Protein AF-A0A068SNZ2-F1 (afdb_monomer_lite)

pLDDT: mean 80.52, std 16.27, range [40.62, 96.81]

Secondary structure (DSSP, 8-state):
-EEEEEE-TTS-EEEEEE-TT--BTTB-HHHHHHHHHHHHS--SS-----HHHHHHHHHHHHHHHHHHHSPPBPHHHHHHHHHTTT--HHHHHHHHHTSPTTHHHHHHHHHHH-S-B-TT-HHHHHHHHHTT--HHHHHHHHHHHHT-

Structure (mmCIF, N/CA/C/O backbone):
data_AF-A0A068SNZ2-F1
#
_entry.id   AF-A0A068SNZ2-F1
#
loop_
_atom_site.group_PDB
_atom_site.id
_atom_site.type_symbol
_atom_site.label_atom_id
_atom_site.label_alt_id
_atom_site.label_comp_id
_atom_site.label_asym_id
_atom_site.label_entity_id
_atom_site.label_seq_id
_atom_site.pdbx_PDB_ins_code
_atom_site.Cartn_x
_atom_site.Cartn_y
_atom_site.Cartn_z
_atom_site.occupancy
_atom_site.B_iso_or_equiv
_atom_site.auth_seq_id
_atom_site.auth_comp_id
_atom_site.auth_asym_id
_atom_site.auth_atom_id
_atom_site.pdbx_PDB_model_num
ATOM 1 N N . MET A 1 1 ? 21.806 -24.378 -12.830 1.00 56.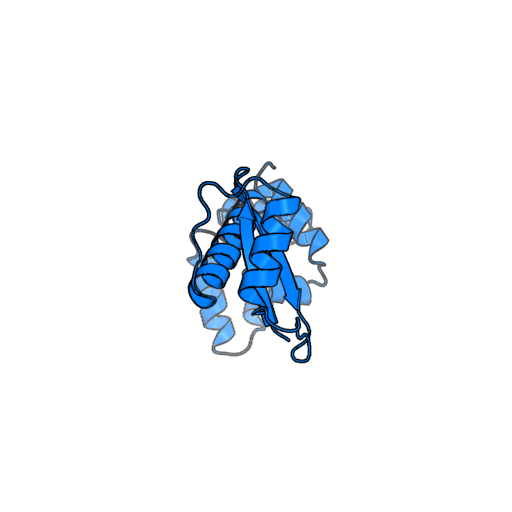59 1 MET A N 1
ATOM 2 C CA . MET A 1 1 ? 21.247 -23.976 -14.145 1.00 56.59 1 MET A CA 1
ATOM 3 C C . MET A 1 1 ? 21.806 -22.595 -14.471 1.00 56.59 1 MET A C 1
ATOM 5 O O . MET A 1 1 ? 21.969 -21.832 -13.529 1.00 56.59 1 MET A O 1
ATOM 9 N N . LYS A 1 2 ? 22.151 -22.265 -15.723 1.00 57.00 2 LYS A N 1
ATOM 10 C CA . LYS A 1 2 ? 22.702 -20.937 -16.065 1.00 57.00 2 LYS A CA 1
ATOM 11 C C . LYS A 1 2 ? 21.702 -20.136 -16.890 1.00 57.00 2 LYS A C 1
ATOM 13 O O . LYS A 1 2 ? 21.224 -20.629 -17.908 1.00 57.00 2 LYS A O 1
ATOM 18 N N . VAL A 1 3 ? 21.393 -18.925 -16.439 1.00 52.25 3 VAL A N 1
ATOM 19 C CA . VAL A 1 3 ? 20.501 -17.990 -17.132 1.00 52.25 3 VAL A CA 1
ATOM 20 C C . VAL A 1 3 ? 21.358 -16.929 -17.808 1.00 52.25 3 VAL A C 1
ATOM 22 O O . VAL A 1 3 ? 22.295 -16.411 -17.208 1.00 52.25 3 VAL A O 1
ATOM 25 N N . TYR A 1 4 ? 21.049 -16.646 -19.064 1.00 61.53 4 TYR A N 1
ATOM 26 C CA . TYR A 1 4 ? 21.693 -15.629 -19.881 1.00 61.53 4 TYR A CA 1
ATOM 27 C C . TYR A 1 4 ? 20.618 -14.656 -20.351 1.00 61.53 4 TYR A C 1
ATOM 29 O O . TYR A 1 4 ? 19.552 -15.099 -20.777 1.00 61.53 4 TYR A O 1
ATOM 37 N N . ALA A 1 5 ? 20.889 -13.358 -20.288 1.00 58.88 5 ALA A N 1
ATOM 38 C CA . ALA A 1 5 ? 19.975 -12.317 -20.744 1.00 58.88 5 ALA A CA 1
ATOM 39 C C . ALA A 1 5 ? 20.663 -11.431 -21.787 1.00 58.88 5 ALA A C 1
ATOM 41 O O . ALA A 1 5 ? 21.874 -11.221 -21.723 1.00 58.88 5 ALA A O 1
ATOM 42 N N . TRP A 1 6 ? 19.899 -10.942 -22.760 1.00 63.88 6 TRP A N 1
ATOM 43 C CA . TRP A 1 6 ? 20.350 -9.948 -23.736 1.00 63.88 6 TRP A CA 1
ATOM 44 C C . TRP A 1 6 ? 19.177 -9.061 -24.169 1.00 63.88 6 TRP A C 1
ATOM 46 O O . TRP A 1 6 ? 18.028 -9.503 -24.172 1.00 63.88 6 TRP A O 1
ATOM 56 N N . THR A 1 7 ? 19.457 -7.813 -24.548 1.00 53.00 7 THR A N 1
ATOM 57 C CA . THR A 1 7 ? 18.425 -6.811 -24.876 1.00 53.00 7 THR A CA 1
ATOM 58 C C . THR A 1 7 ? 18.362 -6.541 -26.367 1.00 53.00 7 THR A C 1
ATOM 60 O O . THR A 1 7 ? 19.322 -6.033 -26.933 1.00 53.00 7 THR A O 1
ATOM 63 N N . GLY A 1 8 ? 17.248 -6.898 -27.007 1.00 55.75 8 GLY A N 1
ATOM 64 C CA . GLY A 1 8 ? 17.030 -6.700 -28.436 1.00 55.75 8 GLY A CA 1
ATOM 65 C C . GLY A 1 8 ? 17.099 -5.236 -28.889 1.00 55.75 8 GLY A C 1
ATOM 66 O O . GLY A 1 8 ? 16.943 -4.327 -28.076 1.00 55.75 8 GLY A O 1
ATOM 67 N N . PRO A 1 9 ? 17.265 -4.984 -30.200 1.00 45.75 9 PRO A N 1
ATOM 68 C CA . PRO A 1 9 ? 17.255 -3.641 -30.781 1.00 45.75 9 PRO A CA 1
ATOM 69 C C . PRO A 1 9 ? 15.892 -2.933 -30.656 1.00 45.75 9 PRO A C 1
ATOM 71 O O . PRO A 1 9 ? 15.799 -1.732 -30.883 1.00 45.75 9 PRO A O 1
ATOM 74 N N . ASP A 1 10 ? 14.832 -3.652 -30.278 1.00 58.09 10 ASP A N 1
ATOM 75 C CA . ASP A 1 10 ? 13.526 -3.105 -29.893 1.00 58.09 10 ASP A CA 1
ATOM 76 C C . ASP A 1 10 ? 13.430 -2.757 -28.393 1.00 58.09 10 ASP A C 1
ATOM 78 O O . ASP A 1 10 ? 12.356 -2.407 -27.905 1.00 58.09 10 ASP A O 1
ATOM 82 N N . GLY A 1 11 ? 14.538 -2.868 -27.654 1.00 53.81 11 GLY A N 1
ATOM 83 C CA . GLY A 1 11 ? 14.618 -2.627 -26.215 1.00 53.81 11 GLY A CA 1
ATOM 84 C C . GLY A 1 11 ? 14.057 -3.761 -25.357 1.00 53.81 11 GLY A C 1
ATOM 85 O O . GLY A 1 11 ? 14.055 -3.641 -24.136 1.00 53.81 11 GLY A O 1
ATOM 86 N N . ARG A 1 12 ? 13.583 -4.867 -25.949 1.00 54.53 12 ARG A N 1
ATOM 87 C CA . ARG A 1 12 ? 13.015 -5.983 -25.184 1.00 54.53 12 ARG A CA 1
ATOM 88 C C . ARG A 1 12 ? 14.099 -6.919 -24.678 1.00 54.53 12 ARG A C 1
ATOM 90 O O . ARG A 1 12 ? 14.951 -7.379 -25.439 1.00 54.53 12 ARG A O 1
ATOM 97 N N . MET A 1 13 ? 14.027 -7.257 -23.398 1.00 57.34 13 MET A N 1
ATOM 98 C CA . MET A 1 13 ? 14.921 -8.232 -22.793 1.00 57.34 13 MET A CA 1
ATOM 99 C C . MET A 1 13 ? 14.481 -9.658 -23.133 1.00 57.34 13 MET A C 1
ATOM 101 O O . MET A 1 13 ? 13.313 -10.020 -22.989 1.00 57.34 13 MET A O 1
ATOM 105 N N . VAL A 1 14 ? 15.426 -10.477 -23.583 1.00 65.12 14 VAL A N 1
ATOM 106 C CA . VAL A 1 14 ? 15.230 -11.904 -23.840 1.00 65.12 14 VAL A CA 1
ATOM 107 C C . VAL A 1 14 ? 16.129 -12.683 -22.897 1.00 65.12 14 VAL A C 1
ATOM 109 O O . VAL A 1 14 ? 17.312 -12.374 -22.758 1.00 65.12 14 VAL A O 1
ATOM 112 N N . THR A 1 15 ? 15.574 -13.711 -22.262 1.00 58.88 15 THR A N 1
ATOM 113 C CA . THR A 1 15 ? 16.320 -14.612 -21.385 1.00 58.88 15 THR A CA 1
ATOM 114 C C . THR A 1 15 ? 16.369 -16.015 -21.984 1.00 58.88 15 THR A C 1
ATOM 116 O O . THR A 1 15 ? 15.391 -16.519 -22.539 1.00 58.88 15 THR A O 1
ATOM 119 N N . ALA A 1 16 ? 17.522 -16.672 -21.882 1.00 64.38 16 ALA A N 1
ATOM 120 C CA . ALA A 1 16 ? 17.670 -18.093 -22.160 1.00 64.38 16 ALA A CA 1
ATOM 121 C C . ALA A 1 16 ? 18.206 -18.808 -20.935 1.00 64.38 16 ALA A C 1
ATOM 123 O O . ALA A 1 16 ? 19.156 -18.370 -20.288 1.00 64.38 16 ALA A O 1
ATOM 124 N N . THR A 1 17 ? 17.617 -19.964 -20.664 1.00 65.31 17 THR A N 1
ATOM 125 C CA . THR A 1 17 ? 18.034 -20.816 -19.564 1.00 65.31 17 THR A CA 1
ATOM 126 C C . THR A 1 17 ? 18.665 -22.082 -20.113 1.00 65.31 17 THR A C 1
ATOM 128 O O . THR A 1 17 ? 18.037 -22.831 -20.859 1.00 65.31 17 THR A O 1
ATOM 131 N N . ILE A 1 18 ? 19.924 -22.310 -19.750 1.00 67.44 18 ILE A N 1
ATOM 132 C CA . ILE A 1 18 ? 20.718 -23.440 -20.211 1.00 67.44 18 ILE A CA 1
ATOM 133 C C . ILE A 1 18 ? 20.992 -24.403 -19.038 1.00 67.44 18 ILE A C 1
ATOM 135 O O . ILE A 1 18 ? 21.457 -23.976 -17.971 1.00 67.44 18 ILE A O 1
ATOM 139 N N . PRO A 1 19 ? 20.748 -25.717 -19.214 1.00 62.56 19 PRO A N 1
ATOM 140 C CA . PRO A 1 19 ? 21.175 -26.750 -18.271 1.00 62.56 19 PRO A CA 1
ATOM 141 C C . PRO A 1 19 ? 22.693 -26.726 -18.035 1.00 62.56 19 PRO A C 1
ATOM 143 O O . PRO A 1 19 ? 23.469 -26.542 -18.965 1.00 62.56 19 PRO A O 1
ATOM 146 N N . GLU A 1 20 ? 23.155 -26.971 -16.807 1.00 62.72 20 GLU A N 1
ATOM 147 C CA . GLU A 1 20 ? 24.598 -26.925 -16.479 1.00 62.72 20 GLU A CA 1
ATOM 148 C C . GLU A 1 20 ? 25.459 -27.930 -17.253 1.00 62.72 20 GLU A C 1
ATOM 150 O O . GLU A 1 20 ? 26.657 -27.720 -17.430 1.00 62.72 20 GLU A O 1
ATOM 155 N N . ASN A 1 21 ? 24.852 -29.012 -17.733 1.00 74.25 21 ASN A N 1
ATOM 156 C CA . ASN A 1 21 ? 25.500 -30.043 -18.534 1.00 74.25 21 ASN A CA 1
ATOM 157 C C . ASN A 1 21 ? 25.450 -29.768 -20.046 1.00 74.25 21 ASN A C 1
ATOM 159 O O . ASN A 1 21 ? 25.938 -30.590 -20.823 1.00 74.25 21 ASN A O 1
ATOM 163 N N . PHE A 1 22 ? 24.870 -28.648 -20.481 1.00 71.44 22 PHE A N 1
ATOM 164 C CA . PHE A 1 22 ? 24.827 -28.294 -21.892 1.00 71.44 22 PHE A CA 1
ATOM 165 C C . PHE A 1 22 ? 26.240 -28.024 -22.410 1.00 71.44 22 PHE A C 1
ATOM 167 O O . PHE A 1 22 ? 26.953 -27.145 -21.921 1.00 71.44 22 PHE A O 1
ATOM 174 N N . ARG A 1 23 ? 26.648 -28.788 -23.422 1.00 70.81 23 ARG A N 1
ATOM 175 C CA . ARG A 1 23 ? 27.910 -28.588 -24.127 1.00 70.81 23 ARG A CA 1
ATOM 176 C C . ARG A 1 23 ? 27.666 -28.550 -25.616 1.00 70.81 23 ARG A C 1
ATOM 178 O O . ARG A 1 23 ? 26.975 -29.409 -26.157 1.00 70.81 23 ARG A O 1
ATOM 185 N N . VAL A 1 24 ? 28.332 -27.608 -26.266 1.00 75.06 24 VAL A N 1
ATOM 186 C CA . VAL A 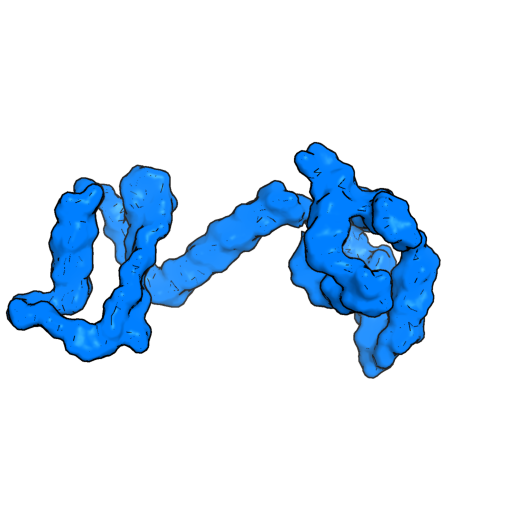1 24 ? 28.463 -27.594 -27.715 1.00 75.06 24 VAL A CA 1
ATOM 187 C C . VAL A 1 24 ? 29.891 -28.023 -28.041 1.00 75.06 24 VAL A C 1
ATOM 189 O O . VAL A 1 24 ? 30.842 -27.434 -27.525 1.00 75.06 24 VAL A O 1
ATOM 192 N N . PRO A 1 25 ? 30.089 -29.103 -28.811 1.00 72.88 25 PRO A N 1
ATOM 193 C CA . PRO A 1 25 ? 31.429 -29.548 -29.167 1.00 72.88 25 PRO A CA 1
ATOM 194 C C . PRO A 1 25 ? 32.196 -28.450 -29.913 1.00 72.88 25 PRO A C 1
ATOM 196 O O . PRO A 1 25 ? 31.750 -27.983 -30.956 1.00 72.88 25 PRO A O 1
ATOM 199 N N . GLY A 1 26 ? 33.352 -28.051 -29.377 1.00 77.12 26 GLY A N 1
ATOM 200 C CA . GLY A 1 26 ? 34.229 -27.056 -30.003 1.00 77.12 26 GLY A CA 1
ATOM 201 C C . GLY A 1 26 ? 33.745 -25.602 -29.930 1.00 77.12 26 GLY A C 1
ATOM 202 O O . GLY A 1 26 ? 34.359 -24.747 -30.556 1.00 77.12 26 GLY A O 1
ATOM 203 N N . GLU A 1 27 ? 32.684 -25.306 -29.176 1.00 77.06 27 GLU A N 1
ATOM 204 C CA . GLU A 1 27 ? 32.107 -23.962 -29.051 1.00 77.06 27 GLU A CA 1
ATOM 205 C C . GLU A 1 27 ? 31.740 -23.703 -27.580 1.00 77.06 27 GLU A C 1
ATOM 207 O O . GLU A 1 27 ? 31.243 -24.592 -26.881 1.00 77.06 27 GLU A O 1
ATOM 212 N N . SER A 1 28 ? 32.007 -22.498 -27.068 1.00 74.12 28 SER A N 1
ATOM 213 C CA . SER A 1 28 ? 31.563 -22.141 -25.718 1.00 74.12 28 SER A CA 1
ATOM 214 C C . SER A 1 28 ? 30.038 -21.964 -25.694 1.00 74.12 28 SER A C 1
ATOM 216 O O . SER A 1 28 ? 29.425 -21.612 -26.702 1.00 74.12 28 SER A O 1
ATOM 218 N N . ALA A 1 29 ? 29.394 -22.177 -24.541 1.00 66.12 29 ALA A N 1
ATOM 219 C CA . ALA A 1 29 ? 27.948 -21.950 -24.414 1.00 66.12 29 ALA A CA 1
ATOM 220 C C . ALA A 1 29 ? 27.559 -20.499 -24.766 1.00 66.12 29 ALA A C 1
ATOM 222 O O . ALA A 1 29 ? 26.506 -20.266 -25.358 1.00 66.12 29 ALA A O 1
ATOM 223 N N . THR A 1 30 ? 28.439 -19.542 -24.461 1.00 64.44 30 THR A N 1
ATOM 224 C CA . THR A 1 30 ? 28.281 -18.122 -24.794 1.00 64.44 30 THR A CA 1
ATOM 225 C C . THR A 1 30 ? 28.340 -17.878 -26.304 1.00 64.44 30 THR A C 1
ATOM 227 O O . THR A 1 30 ? 27.500 -17.154 -26.835 1.00 64.44 30 THR A O 1
ATOM 230 N N . ASP A 1 31 ? 29.277 -18.509 -27.018 1.00 72.12 31 ASP A N 1
ATOM 231 C CA . ASP A 1 31 ? 29.402 -18.361 -28.476 1.00 72.12 31 ASP A CA 1
ATOM 232 C C . ASP A 1 31 ? 28.229 -19.010 -29.216 1.00 72.12 31 ASP A C 1
ATOM 234 O O . ASP A 1 31 ? 27.666 -18.413 -30.138 1.00 72.12 31 ASP A O 1
ATOM 238 N N . TYR A 1 32 ? 27.779 -20.174 -28.737 1.00 74.88 32 TYR A N 1
ATOM 239 C CA . TYR A 1 32 ? 26.579 -20.832 -29.245 1.00 74.88 32 TYR A CA 1
ATOM 240 C C . TYR A 1 32 ? 25.340 -19.944 -29.097 1.00 74.88 32 TYR A C 1
ATOM 242 O O . TYR A 1 32 ? 24.585 -19.763 -30.055 1.00 74.88 32 TYR A O 1
ATOM 250 N N . LEU A 1 33 ? 25.140 -19.357 -27.912 1.00 69.00 33 LEU A N 1
ATOM 251 C CA . LEU A 1 33 ? 24.036 -18.432 -27.665 1.00 69.00 33 LEU A CA 1
ATOM 252 C C . LEU A 1 33 ? 24.123 -17.191 -28.550 1.00 69.00 33 LEU A C 1
ATOM 254 O O . LEU A 1 33 ? 23.114 -16.794 -29.125 1.00 69.00 33 LEU A O 1
ATOM 258 N N . ARG A 1 34 ? 25.320 -16.623 -28.728 1.00 66.31 34 ARG A N 1
ATOM 259 C CA . ARG A 1 34 ? 25.541 -15.471 -29.609 1.00 66.31 34 ARG A CA 1
ATOM 260 C C . ARG A 1 34 ? 25.174 -15.796 -31.059 1.00 66.31 34 ARG A C 1
ATOM 262 O O . ARG A 1 34 ? 24.482 -15.013 -31.703 1.00 66.31 34 ARG A O 1
ATOM 269 N N . ARG A 1 35 ? 25.573 -16.966 -31.565 1.00 73.88 35 ARG A N 1
ATOM 270 C CA . ARG A 1 35 ? 25.222 -17.439 -32.914 1.00 73.88 35 ARG A CA 1
ATOM 271 C C . ARG A 1 35 ? 23.723 -17.696 -33.072 1.00 73.88 35 ARG A C 1
ATOM 273 O O . ARG A 1 35 ? 23.158 -17.395 -34.122 1.00 73.88 35 ARG A O 1
ATOM 280 N N . MET A 1 36 ? 23.080 -18.254 -32.050 1.00 66.38 36 MET A N 1
ATOM 281 C CA . MET A 1 36 ? 21.635 -18.492 -32.040 1.00 66.38 36 MET A CA 1
ATOM 282 C C . MET A 1 36 ? 20.848 -17.178 -31.998 1.00 66.38 36 MET A C 1
ATOM 284 O O . MET A 1 36 ? 19.932 -17.003 -32.797 1.00 66.38 36 MET A O 1
ATOM 288 N N . ALA A 1 37 ? 21.247 -16.232 -31.145 1.00 60.38 37 ALA A N 1
ATOM 289 C CA . ALA A 1 37 ? 20.660 -14.898 -31.071 1.00 60.38 37 ALA A CA 1
ATOM 290 C C . ALA A 1 37 ? 20.817 -14.141 -32.400 1.00 60.38 37 ALA A C 1
ATOM 292 O O . ALA A 1 37 ? 19.839 -13.600 -32.909 1.00 60.38 37 ALA A O 1
ATOM 293 N N . ALA A 1 38 ? 21.994 -14.223 -33.035 1.00 58.81 38 ALA A N 1
ATOM 294 C CA . ALA A 1 38 ? 22.264 -13.620 -34.344 1.00 58.81 38 ALA A CA 1
ATOM 295 C C . ALA A 1 38 ? 21.397 -14.161 -35.489 1.00 58.81 38 ALA A C 1
ATOM 297 O O . ALA A 1 38 ? 21.250 -13.515 -36.525 1.00 58.81 38 ALA A O 1
ATOM 298 N N . ARG A 1 39 ? 20.834 -15.361 -35.324 1.00 61.97 39 ARG A N 1
ATOM 299 C CA . ARG A 1 39 ? 19.952 -15.993 -36.310 1.00 61.97 39 ARG A CA 1
ATOM 300 C C . ARG A 1 39 ? 18.493 -15.560 -36.160 1.00 61.97 39 ARG A C 1
ATOM 302 O O . ARG A 1 39 ? 17.712 -15.768 -37.083 1.00 61.97 39 ARG A O 1
ATOM 309 N N . VAL A 1 40 ? 18.142 -14.990 -35.008 1.00 52.62 40 VAL A N 1
ATOM 310 C CA . VAL A 1 40 ? 16.786 -14.555 -34.653 1.00 52.62 40 VAL A CA 1
ATOM 311 C C . VAL A 1 40 ? 16.669 -13.024 -34.697 1.00 52.62 40 VAL A C 1
ATOM 313 O O . VAL A 1 40 ? 15.591 -12.519 -34.992 1.00 52.62 40 VAL A O 1
ATOM 316 N N . VAL A 1 41 ? 17.764 -12.282 -34.470 1.00 47.91 41 VAL A N 1
ATOM 317 C CA . VAL A 1 41 ? 17.789 -10.809 -34.404 1.00 47.91 41 VAL A CA 1
ATOM 318 C C . VAL A 1 41 ? 19.142 -10.260 -34.921 1.00 47.91 41 VAL A C 1
ATOM 320 O O . VAL A 1 41 ? 20.178 -10.841 -34.591 1.00 47.91 41 VAL A O 1
ATOM 323 N N . PRO A 1 42 ? 19.196 -9.170 -35.721 1.00 43.41 42 PRO A N 1
ATOM 324 C CA . PRO A 1 42 ? 20.460 -8.582 -36.179 1.00 43.41 42 PRO A CA 1
ATOM 325 C C . PRO A 1 42 ? 21.257 -8.005 -34.999 1.00 43.41 42 PRO A C 1
ATOM 327 O O . PRO A 1 42 ? 20.758 -7.165 -34.257 1.00 43.41 42 PRO A O 1
ATOM 330 N N . VAL A 1 43 ? 22.501 -8.459 -34.830 1.00 46.41 43 VAL A N 1
ATOM 331 C CA . VAL A 1 43 ? 23.378 -8.147 -33.684 1.00 46.41 43 VAL A CA 1
ATOM 332 C C . VAL A 1 43 ? 24.208 -6.893 -33.947 1.00 46.41 43 VAL A C 1
ATOM 334 O O . VAL A 1 43 ? 25.426 -6.963 -34.088 1.00 46.41 43 VAL A O 1
ATOM 337 N N . ALA A 1 44 ? 23.550 -5.746 -34.048 1.00 40.62 44 ALA A N 1
ATOM 338 C CA . ALA A 1 44 ? 24.212 -4.463 -33.855 1.00 40.62 44 ALA A CA 1
ATOM 339 C C . ALA A 1 44 ? 23.694 -3.895 -32.529 1.00 40.62 44 ALA A C 1
ATOM 341 O O . ALA A 1 44 ? 22.488 -3.877 -32.316 1.00 40.62 44 ALA A O 1
ATOM 342 N N . ASP A 1 45 ? 24.610 -3.499 -31.645 1.00 45.28 45 ASP A N 1
ATOM 343 C CA . ASP A 1 45 ? 24.335 -2.765 -30.398 1.00 45.28 45 ASP A CA 1
ATOM 344 C C . ASP A 1 45 ? 23.821 -3.576 -29.192 1.00 45.28 45 ASP A C 1
ATOM 346 O O . ASP A 1 45 ? 22.956 -3.130 -28.444 1.00 45.28 45 ASP A O 1
ATOM 350 N N . TYR A 1 46 ? 24.399 -4.755 -28.941 1.00 51.38 46 TYR A N 1
ATOM 351 C CA . TYR A 1 46 ? 24.196 -5.466 -27.671 1.00 51.38 46 TYR A CA 1
ATOM 352 C C . TYR A 1 46 ? 25.278 -5.111 -26.646 1.00 51.38 46 TYR A C 1
ATOM 354 O O . TYR A 1 46 ? 26.453 -5.426 -26.843 1.00 51.38 46 TYR A O 1
ATOM 362 N N . GLU A 1 47 ? 24.866 -4.529 -25.522 1.00 56.28 47 GLU A N 1
ATOM 363 C CA . GLU A 1 47 ? 25.679 -4.411 -24.311 1.00 56.28 47 GLU A CA 1
ATOM 364 C C . GLU A 1 47 ? 25.550 -5.708 -23.497 1.00 56.28 47 GLU A C 1
ATOM 366 O O . GLU A 1 47 ? 24.446 -6.147 -23.168 1.00 56.28 47 GLU A O 1
ATOM 371 N N . ILE A 1 48 ? 26.675 -6.374 -23.227 1.00 54.03 48 ILE A N 1
ATOM 372 C CA . ILE A 1 48 ? 26.709 -7.546 -22.345 1.00 54.03 48 ILE A CA 1
ATOM 373 C C . ILE A 1 48 ? 26.877 -7.016 -20.929 1.00 54.03 48 ILE A C 1
ATOM 375 O O . ILE A 1 48 ? 27.938 -6.493 -20.599 1.00 54.03 48 ILE A O 1
ATOM 379 N N . LEU A 1 49 ? 25.838 -7.165 -20.116 1.00 57.56 49 LEU A N 1
ATOM 380 C CA . LEU A 1 49 ? 25.875 -6.808 -18.705 1.00 57.56 49 LEU A CA 1
ATOM 381 C C . LEU A 1 49 ? 26.333 -8.009 -17.881 1.00 57.56 49 LEU A C 1
ATOM 383 O O . LEU A 1 49 ? 26.011 -9.160 -18.200 1.00 57.56 49 LEU A O 1
ATOM 387 N N . GLU A 1 50 ? 27.056 -7.739 -16.800 1.00 73.25 50 GLU A N 1
ATOM 388 C CA . GLU A 1 50 ? 27.277 -8.733 -15.752 1.00 73.25 50 GLU A CA 1
ATOM 389 C C . GLU A 1 5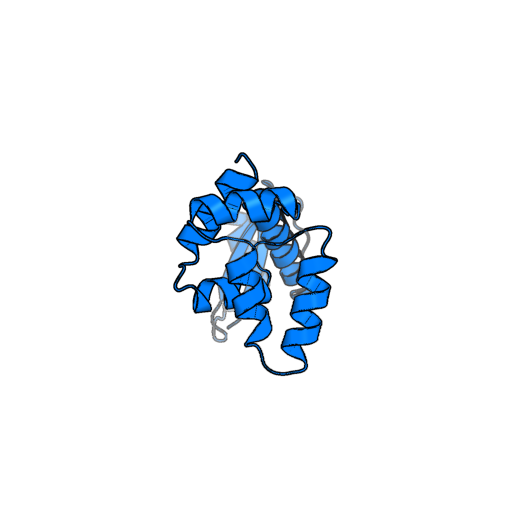0 ? 25.927 -9.157 -15.147 1.00 73.25 50 GLU A C 1
ATOM 391 O O . GLU A 1 50 ? 24.962 -8.388 -15.135 1.00 73.25 50 GLU A O 1
ATOM 396 N N . LEU A 1 51 ? 25.836 -10.396 -14.652 1.00 68.06 51 LEU A N 1
ATOM 397 C CA . LEU A 1 51 ? 24.565 -10.973 -14.186 1.00 68.06 51 LEU A CA 1
ATOM 398 C C . LEU A 1 51 ? 23.898 -10.118 -13.094 1.00 68.06 51 LEU A C 1
ATOM 400 O O . LEU A 1 51 ? 22.675 -9.995 -13.076 1.00 68.06 51 LEU A O 1
ATOM 404 N N . ASP A 1 52 ? 24.694 -9.517 -12.212 1.00 69.50 52 ASP A N 1
ATOM 405 C CA . ASP A 1 52 ? 24.198 -8.665 -11.132 1.00 69.50 52 ASP A CA 1
ATOM 406 C C . ASP A 1 52 ? 23.582 -7.367 -11.672 1.00 69.50 52 ASP A C 1
ATOM 408 O O . ASP A 1 52 ? 22.477 -7.003 -11.276 1.00 69.50 52 ASP A O 1
ATOM 412 N N . GLU A 1 53 ? 24.216 -6.736 -12.660 1.00 73.44 53 GLU A N 1
ATOM 413 C CA . GLU A 1 53 ? 23.708 -5.526 -13.315 1.00 73.44 53 GLU A CA 1
ATOM 414 C C . GLU A 1 53 ? 22.454 -5.816 -14.158 1.00 73.44 53 GLU A C 1
ATOM 416 O O . GLU A 1 53 ? 21.487 -5.051 -14.146 1.00 73.44 53 GLU A O 1
ATOM 421 N N . ALA A 1 54 ? 22.418 -6.964 -14.842 1.00 71.44 54 ALA A N 1
ATOM 422 C CA . ALA A 1 54 ? 21.222 -7.422 -15.543 1.00 71.44 54 ALA A CA 1
ATOM 423 C C . ALA A 1 54 ? 20.049 -7.641 -14.570 1.00 71.44 54 ALA A C 1
ATOM 425 O O . ALA A 1 54 ? 18.931 -7.204 -14.842 1.00 71.44 54 ALA A O 1
ATOM 426 N N . ASN A 1 55 ? 20.302 -8.262 -13.414 1.00 72.19 55 ASN A N 1
ATOM 427 C CA . ASN A 1 55 ? 19.286 -8.473 -12.383 1.00 72.19 55 ASN A CA 1
ATOM 428 C C . ASN A 1 55 ? 18.796 -7.154 -11.772 1.00 72.19 55 ASN A C 1
ATOM 430 O O . ASN A 1 55 ? 17.603 -7.007 -11.508 1.00 72.19 55 ASN A O 1
ATOM 434 N N . GLU A 1 56 ? 19.690 -6.191 -11.547 1.00 77.00 56 GLU A N 1
ATOM 435 C CA . GLU A 1 56 ? 19.322 -4.860 -11.059 1.00 77.00 56 GLU A CA 1
ATOM 436 C C . GLU A 1 56 ? 18.439 -4.110 -12.057 1.00 77.00 56 GLU A C 1
ATOM 438 O O . GLU A 1 56 ? 17.432 -3.523 -11.662 1.00 77.00 56 GLU A O 1
ATOM 443 N N . ARG A 1 57 ? 18.753 -4.183 -13.355 1.00 77.88 57 ARG A N 1
ATOM 444 C CA . ARG A 1 57 ? 17.924 -3.571 -14.400 1.00 77.88 57 ARG A CA 1
ATOM 445 C C . ARG A 1 57 ? 16.551 -4.215 -14.519 1.00 77.88 57 ARG A C 1
ATOM 447 O O . ARG A 1 57 ? 15.571 -3.483 -14.588 1.00 77.88 57 ARG A O 1
ATOM 454 N N . VAL A 1 58 ? 16.468 -5.548 -14.488 1.00 76.94 58 VAL A N 1
ATOM 455 C CA . VAL A 1 58 ? 15.176 -6.257 -14.472 1.00 76.94 58 VAL A CA 1
ATOM 456 C C . VAL A 1 58 ? 14.336 -5.790 -13.288 1.00 76.94 58 VAL A C 1
ATOM 458 O O . VAL A 1 58 ? 13.195 -5.387 -13.479 1.00 76.94 58 VAL A O 1
ATOM 461 N N . ARG A 1 59 ? 14.917 -5.747 -12.082 1.00 76.44 59 ARG A N 1
ATOM 462 C CA . ARG A 1 59 ? 14.217 -5.248 -10.888 1.00 76.44 59 ARG A CA 1
ATOM 463 C C . ARG A 1 59 ? 13.755 -3.804 -11.053 1.00 76.44 59 ARG A C 1
ATOM 465 O O . ARG A 1 59 ? 12.638 -3.484 -10.666 1.00 76.44 59 ARG A O 1
ATOM 472 N N . ALA A 1 60 ? 14.589 -2.934 -11.620 1.00 76.25 60 ALA A N 1
ATOM 473 C CA . ALA A 1 60 ? 14.233 -1.538 -11.850 1.00 76.25 60 ALA A CA 1
ATOM 474 C C . ALA A 1 60 ? 13.086 -1.390 -12.865 1.00 76.25 60 ALA A C 1
ATOM 476 O O . ALA A 1 60 ? 12.188 -0.576 -12.657 1.00 76.25 60 ALA A O 1
ATOM 477 N N . GLU A 1 61 ? 13.086 -2.184 -13.937 1.00 75.25 61 GLU A N 1
ATOM 478 C CA . GLU A 1 61 ? 12.015 -2.214 -14.939 1.00 75.25 61 GLU A CA 1
ATOM 479 C C . GLU A 1 61 ? 10.710 -2.771 -14.360 1.00 75.25 61 GLU A C 1
ATOM 481 O O . GLU A 1 61 ? 9.654 -2.163 -14.541 1.00 75.25 61 GLU A O 1
ATOM 486 N N . GLU A 1 62 ? 10.776 -3.876 -13.614 1.00 75.56 62 GLU A N 1
ATOM 487 C CA . GLU A 1 62 ? 9.632 -4.460 -12.905 1.00 75.56 62 GLU A CA 1
ATOM 488 C C . GLU A 1 62 ? 9.036 -3.465 -11.906 1.00 75.56 62 GLU A C 1
ATOM 490 O O . GLU A 1 62 ? 7.825 -3.243 -11.891 1.00 75.56 62 GLU A O 1
ATOM 495 N N . GLN A 1 63 ? 9.885 -2.799 -11.124 1.00 75.19 63 GLN A N 1
ATOM 496 C CA . GLN A 1 63 ? 9.458 -1.789 -10.165 1.00 75.19 63 GLN A CA 1
ATOM 497 C C . GLN A 1 63 ? 8.854 -0.564 -10.866 1.00 75.19 63 GLN A C 1
ATOM 499 O O . GLN A 1 63 ? 7.829 -0.045 -10.427 1.00 75.19 63 GLN A O 1
ATOM 504 N N . ALA A 1 64 ? 9.425 -0.120 -11.990 1.00 73.19 64 ALA A N 1
ATOM 505 C CA . ALA A 1 64 ? 8.847 0.954 -12.794 1.00 73.19 64 ALA A CA 1
ATOM 506 C C . ALA A 1 64 ? 7.472 0.563 -13.361 1.00 73.19 64 ALA A C 1
ATOM 508 O O . ALA A 1 64 ? 6.537 1.362 -13.306 1.00 73.19 64 ALA A O 1
ATOM 509 N N . HIS A 1 65 ? 7.319 -0.669 -13.852 1.00 67.75 65 HIS A N 1
ATOM 510 C CA . HIS A 1 65 ? 6.036 -1.202 -14.310 1.00 67.75 65 HIS A CA 1
ATOM 511 C C . HIS A 1 65 ? 4.999 -1.273 -13.180 1.00 67.75 65 HIS A C 1
ATOM 513 O O . HIS A 1 65 ? 3.851 -0.870 -13.385 1.00 67.75 65 HIS A O 1
ATOM 519 N N . ALA A 1 66 ? 5.394 -1.715 -11.984 1.00 73.31 66 ALA A N 1
ATOM 520 C CA . ALA A 1 66 ? 4.518 -1.755 -10.815 1.00 73.31 66 ALA A CA 1
ATOM 521 C C . ALA A 1 66 ? 4.024 -0.352 -10.429 1.00 73.31 66 ALA A C 1
ATOM 523 O O . ALA A 1 66 ? 2.831 -0.161 -10.213 1.00 73.31 66 ALA A O 1
ATOM 524 N N . LEU A 1 67 ? 4.900 0.659 -10.446 1.00 77.25 67 LEU A N 1
ATOM 525 C CA . LEU A 1 67 ? 4.531 2.052 -10.156 1.00 77.25 67 LEU A CA 1
ATOM 526 C C . LEU A 1 67 ? 3.599 2.671 -11.207 1.00 77.25 67 LEU A C 1
ATOM 528 O O . LEU A 1 67 ? 2.844 3.589 -10.887 1.00 77.25 67 LEU A O 1
ATOM 532 N N . VAL A 1 68 ? 3.643 2.191 -12.453 1.00 79.88 68 VAL A N 1
ATOM 533 C CA . VAL A 1 68 ? 2.688 2.591 -13.498 1.00 79.88 68 VAL A CA 1
ATOM 534 C C . VAL A 1 68 ? 1.323 1.950 -13.257 1.00 79.88 68 VAL A C 1
ATOM 536 O O . VAL A 1 68 ? 0.303 2.618 -13.413 1.00 79.88 68 VAL A O 1
ATOM 539 N N . GLN A 1 69 ? 1.289 0.670 -12.879 1.00 84.06 69 GLN A N 1
ATOM 540 C CA . GLN A 1 69 ? 0.038 -0.056 -12.653 1.00 84.06 69 GLN A CA 1
ATOM 541 C C . GLN A 1 69 ? -0.645 0.333 -11.334 1.00 84.06 69 GLN A C 1
ATOM 543 O O . GLN A 1 69 ? -1.872 0.395 -11.270 1.00 84.06 69 GLN A O 1
ATOM 548 N N . PHE A 1 70 ? 0.149 0.602 -10.301 1.00 93.38 70 PHE A N 1
ATOM 549 C CA . PHE A 1 70 ? -0.292 0.956 -8.958 1.00 93.38 70 PHE A CA 1
ATOM 550 C C . PHE A 1 70 ? 0.469 2.191 -8.473 1.00 93.38 70 PHE A C 1
ATOM 552 O O . PHE A 1 70 ? 1.416 2.092 -7.684 1.00 93.38 70 PHE A O 1
ATOM 559 N N . PRO A 1 71 ? 0.078 3.386 -8.942 1.00 93.81 71 PRO A N 1
ATOM 560 C CA . PRO A 1 71 ? 0.756 4.606 -8.547 1.00 93.81 71 PRO A CA 1
ATOM 561 C C . PRO A 1 71 ? 0.626 4.846 -7.030 1.00 93.81 71 PRO A C 1
ATOM 563 O O . PRO A 1 71 ? -0.399 4.503 -6.426 1.00 93.81 71 PRO A O 1
ATOM 566 N N . PRO A 1 72 ? 1.635 5.469 -6.388 1.00 95.75 72 PRO A N 1
ATOM 567 C CA . PRO A 1 72 ? 1.591 5.766 -4.960 1.00 95.75 72 PRO A CA 1
ATOM 568 C C . PRO A 1 72 ? 0.432 6.701 -4.590 1.00 95.75 72 PRO A C 1
ATOM 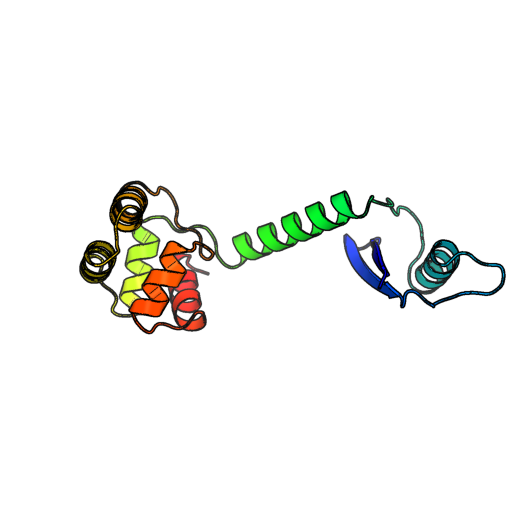570 O O . PRO A 1 72 ? 0.377 7.864 -5.023 1.00 95.75 72 PRO A O 1
ATOM 573 N N . LEU A 1 73 ? -0.454 6.232 -3.714 1.00 96.38 73 LEU A N 1
ATOM 574 C CA . LEU A 1 73 ? -1.623 6.989 -3.269 1.00 96.38 73 LEU A CA 1
ATOM 575 C C . LEU A 1 73 ? -1.257 7.968 -2.161 1.00 96.38 73 LEU A C 1
ATOM 577 O O . LEU A 1 73 ? -0.392 7.693 -1.329 1.00 96.38 73 LEU A O 1
ATOM 581 N N . THR A 1 74 ? -1.911 9.131 -2.131 1.00 96.56 74 THR A N 1
ATOM 582 C CA . THR A 1 74 ? -1.872 9.968 -0.924 1.00 96.56 74 THR A CA 1
ATOM 583 C C . THR A 1 74 ? -2.695 9.310 0.192 1.00 96.56 74 THR A C 1
ATOM 585 O O . THR A 1 74 ? -3.544 8.465 -0.095 1.00 96.56 74 THR A O 1
ATOM 588 N N . PRO A 1 75 ? -2.518 9.706 1.465 1.00 95.56 75 PRO A N 1
ATOM 589 C CA . PRO A 1 75 ? -3.360 9.197 2.545 1.00 95.56 75 PRO A CA 1
ATOM 590 C C . PRO A 1 75 ? -4.857 9.433 2.335 1.00 95.56 75 PRO A C 1
ATOM 592 O O . PRO A 1 75 ? -5.670 8.641 2.802 1.00 95.56 75 PRO A O 1
ATOM 595 N N . ILE A 1 76 ? -5.227 10.514 1.642 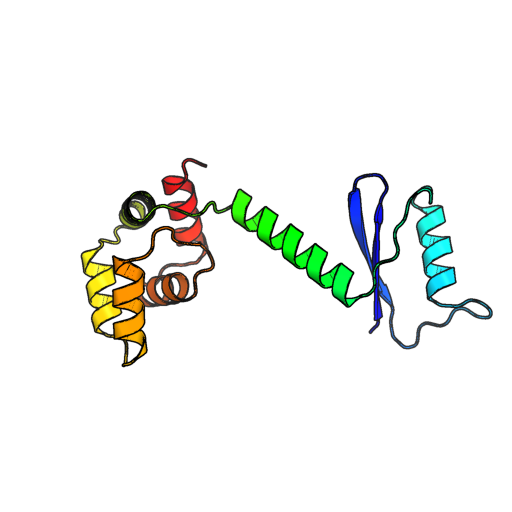1.00 95.69 76 ILE A N 1
ATOM 596 C CA . ILE A 1 76 ? -6.625 10.818 1.330 1.00 95.69 76 ILE A CA 1
ATOM 597 C C . ILE A 1 76 ? -7.146 9.821 0.295 1.00 95.69 76 ILE A C 1
ATOM 599 O O . ILE A 1 76 ? -8.154 9.167 0.549 1.00 95.69 76 ILE A O 1
ATOM 603 N N . ASP A 1 77 ? -6.433 9.656 -0.821 1.00 96.81 77 ASP A N 1
ATOM 604 C CA . ASP A 1 77 ? -6.847 8.748 -1.898 1.00 96.81 77 ASP A CA 1
ATOM 605 C C . ASP A 1 77 ? -6.909 7.303 -1.402 1.00 96.81 77 ASP A C 1
ATOM 607 O O . ASP A 1 77 ? -7.885 6.606 -1.659 1.00 96.81 77 ASP A O 1
ATOM 611 N N . PHE A 1 78 ? -5.921 6.873 -0.609 1.00 96.12 78 PHE A N 1
ATOM 612 C CA . PHE A 1 78 ? -5.917 5.546 0.000 1.00 96.12 78 PHE A CA 1
ATOM 613 C C . PHE A 1 78 ? -7.172 5.313 0.850 1.00 96.12 78 PHE A C 1
ATOM 615 O O . PHE A 1 78 ? -7.887 4.333 0.646 1.00 96.12 78 PHE A O 1
ATOM 622 N N . LYS A 1 79 ? -7.491 6.237 1.767 1.00 94.94 79 LYS A N 1
ATOM 623 C CA . LYS A 1 79 ? -8.682 6.130 2.624 1.00 94.94 79 LYS A CA 1
ATOM 624 C C . LYS A 1 79 ? -9.974 6.124 1.804 1.00 94.94 79 LYS A C 1
ATOM 626 O O . LYS A 1 79 ? -10.868 5.339 2.101 1.00 94.94 79 LYS A O 1
ATOM 631 N N . LEU A 1 80 ? -10.069 6.950 0.760 1.00 95.44 80 LEU A N 1
ATOM 632 C CA . LEU A 1 80 ? -11.218 6.953 -0.152 1.00 95.44 80 LEU A CA 1
ATOM 633 C C . LEU A 1 80 ? -11.342 5.638 -0.935 1.00 95.44 80 LEU A C 1
ATOM 635 O O . LEU A 1 80 ? -12.451 5.131 -1.091 1.00 95.44 80 LEU A O 1
ATOM 639 N N . GLY A 1 81 ? -10.224 5.061 -1.375 1.00 95.62 81 GLY A N 1
ATOM 640 C CA . GLY A 1 81 ? -10.181 3.743 -2.005 1.00 95.62 81 GLY A CA 1
ATOM 641 C C . GLY A 1 81 ? -10.682 2.652 -1.070 1.00 95.62 81 GLY A C 1
ATOM 642 O O . GLY A 1 81 ? -11.571 1.888 -1.434 1.00 95.62 81 GLY A O 1
ATOM 643 N N . MET A 1 82 ? -10.190 2.616 0.168 1.00 95.38 82 MET A N 1
ATOM 644 C CA . MET A 1 82 ? -10.602 1.617 1.161 1.00 95.38 82 MET A CA 1
ATOM 645 C C . MET A 1 82 ? -12.100 1.684 1.495 1.00 95.38 82 MET A C 1
ATOM 647 O O . MET A 1 82 ? -12.732 0.643 1.694 1.00 95.38 82 MET A O 1
ATOM 651 N N . LEU A 1 83 ? -12.714 2.871 1.453 1.00 95.94 83 LEU A N 1
ATOM 652 C CA . LEU A 1 83 ? -14.163 3.006 1.635 1.00 95.94 83 LEU A CA 1
ATOM 653 C C . LEU A 1 83 ? -14.977 2.254 0.570 1.00 95.94 83 LEU A C 1
ATOM 655 O O . LEU A 1 83 ? -16.080 1.806 0.874 1.00 95.94 83 LEU A O 1
ATOM 659 N N . THR A 1 84 ? -14.443 2.041 -0.638 1.00 96.06 84 THR A N 1
ATOM 660 C CA . THR A 1 84 ? -15.114 1.216 -1.666 1.00 96.06 84 THR A CA 1
ATOM 661 C C . THR A 1 84 ? -15.230 -0.257 -1.269 1.00 96.06 84 THR A C 1
ATOM 663 O O . THR A 1 84 ? -16.111 -0.963 -1.756 1.00 96.06 84 THR A O 1
ATOM 666 N N . LEU A 1 85 ? -14.388 -0.709 -0.336 1.00 95.50 85 LEU A N 1
ATOM 667 C CA . LEU A 1 85 ? -14.402 -2.055 0.238 1.00 95.50 85 LEU A CA 1
ATOM 668 C C . LEU A 1 85 ? -15.178 -2.128 1.562 1.00 95.50 85 LEU A C 1
ATOM 670 O O . LEU A 1 85 ? -15.118 -3.159 2.241 1.00 95.50 85 LEU A O 1
ATOM 674 N N . ASN A 1 86 ? -15.891 -1.053 1.925 1.00 94.81 86 ASN A N 1
ATOM 675 C CA . ASN A 1 86 ? -16.519 -0.828 3.230 1.00 94.81 86 ASN A CA 1
ATOM 676 C C . ASN A 1 86 ? -15.524 -0.880 4.402 1.00 94.81 86 ASN A C 1
ATOM 678 O O . ASN A 1 86 ? -15.889 -1.304 5.498 1.00 94.81 86 ASN A O 1
ATOM 682 N N . ILE A 1 87 ? -14.277 -0.459 4.166 1.00 95.00 87 ILE A N 1
ATOM 683 C CA . ILE A 1 87 ? -13.242 -0.346 5.195 1.00 95.00 87 ILE A CA 1
ATOM 684 C C . ILE A 1 87 ? -13.133 1.113 5.629 1.00 95.00 87 ILE A C 1
ATOM 686 O O . ILE A 1 87 ? -12.823 1.988 4.818 1.00 95.00 87 ILE A O 1
ATOM 690 N N . THR A 1 88 ? -13.381 1.384 6.908 1.00 95.31 88 THR A N 1
ATOM 691 C CA . THR A 1 88 ? -13.236 2.725 7.487 1.00 95.31 88 THR A CA 1
ATOM 692 C C . THR A 1 88 ? -11.841 2.929 8.089 1.00 95.31 88 THR A C 1
ATOM 694 O O . THR A 1 88 ? -11.195 1.958 8.488 1.00 95.31 88 THR A O 1
ATOM 697 N N . PRO A 1 89 ? -11.362 4.183 8.211 1.00 93.25 89 PRO A N 1
ATOM 698 C CA . PRO A 1 89 ? -10.118 4.473 8.925 1.00 93.25 89 PRO A CA 1
ATOM 699 C C . PRO A 1 89 ? -10.109 3.929 10.360 1.00 93.25 89 PRO A C 1
ATOM 701 O O . PRO A 1 89 ? -9.110 3.351 10.771 1.00 93.25 89 PRO A O 1
ATOM 704 N N . ASP A 1 90 ? -11.237 4.019 11.070 1.00 95.31 90 ASP A N 1
ATOM 705 C CA . ASP A 1 90 ? -11.366 3.518 12.445 1.00 95.31 90 ASP A CA 1
ATOM 706 C C . ASP A 1 90 ? -11.155 1.997 12.528 1.00 95.31 90 ASP A C 1
ATOM 708 O O . ASP A 1 90 ? -10.528 1.505 13.460 1.00 95.31 90 ASP A O 1
ATOM 712 N N . GLN A 1 91 ? -11.618 1.233 11.530 1.00 95.38 91 GLN A N 1
ATOM 713 C CA . GLN A 1 91 ? -11.364 -0.211 11.479 1.00 95.38 91 GLN A CA 1
ATOM 714 C C . GLN A 1 91 ? -9.879 -0.530 11.286 1.00 95.38 91 GLN A C 1
ATOM 716 O O . GLN A 1 91 ? -9.397 -1.531 11.814 1.00 95.38 91 GLN A O 1
ATOM 721 N N . ILE A 1 92 ? -9.157 0.303 10.535 1.00 93.88 92 ILE A N 1
ATOM 722 C CA . ILE A 1 92 ? -7.709 0.162 10.363 1.00 93.88 92 ILE A CA 1
ATOM 723 C C . ILE A 1 92 ? -6.996 0.493 11.679 1.00 93.88 92 ILE A C 1
ATOM 725 O O . ILE A 1 92 ? -6.131 -0.270 12.109 1.00 93.88 92 ILE A O 1
ATOM 729 N N . ASP A 1 93 ? -7.404 1.565 12.360 1.00 94.94 93 ASP A N 1
ATOM 730 C CA . ASP A 1 93 ? -6.863 1.938 13.671 1.00 94.94 93 ASP A CA 1
ATOM 731 C C . ASP A 1 93 ? -7.089 0.822 14.712 1.00 94.94 93 ASP A C 1
ATOM 733 O O . ASP A 1 93 ? -6.162 0.454 15.438 1.00 94.94 93 ASP A O 1
ATOM 737 N N . ASP A 1 94 ? -8.274 0.202 14.726 1.00 96.69 94 ASP A N 1
ATOM 738 C CA . ASP A 1 94 ? -8.607 -0.938 15.592 1.00 96.69 94 ASP A CA 1
ATOM 739 C C . ASP A 1 94 ? -7.743 -2.181 15.323 1.00 96.69 94 ASP A C 1
ATOM 741 O O . ASP A 1 94 ? -7.492 -2.980 16.232 1.00 96.69 94 ASP A O 1
ATOM 745 N N . ILE A 1 95 ? -7.322 -2.393 14.073 1.00 95.31 95 ILE A N 1
ATOM 746 C CA . ILE A 1 95 ? -6.418 -3.488 13.695 1.00 95.31 95 ILE A CA 1
ATOM 747 C C . ILE A 1 95 ? -5.006 -3.181 14.165 1.00 95.31 95 ILE A C 1
ATOM 749 O O . ILE A 1 95 ? -4.387 -4.023 14.817 1.00 95.31 95 ILE A O 1
ATOM 753 N N . ILE A 1 96 ? -4.529 -1.964 13.900 1.00 95.69 96 ILE A N 1
ATOM 754 C CA . ILE A 1 96 ? -3.216 -1.504 14.346 1.00 95.69 96 ILE A CA 1
ATOM 755 C C . ILE A 1 96 ? -3.108 -1.610 15.874 1.00 95.69 96 ILE A C 1
ATOM 757 O O . ILE A 1 96 ? -2.087 -2.058 16.389 1.00 95.69 96 ILE A O 1
ATOM 761 N N . GLU A 1 97 ? -4.163 -1.285 16.627 1.00 96.75 97 GLU A N 1
ATOM 762 C CA . GLU A 1 97 ? -4.155 -1.374 18.095 1.00 96.75 97 GLU A CA 1
ATOM 763 C C . GLU A 1 97 ? -3.950 -2.802 18.630 1.00 96.75 97 GLU A C 1
ATOM 765 O O . GLU A 1 97 ? -3.420 -2.982 19.732 1.00 96.75 97 GLU A O 1
ATOM 770 N N . LYS A 1 98 ? -4.348 -3.814 17.852 1.00 95.88 98 LYS A N 1
ATOM 771 C CA . LYS A 1 98 ? -4.236 -5.237 18.208 1.00 95.88 98 LYS A CA 1
ATOM 772 C C . LYS A 1 98 ? -2.882 -5.847 17.847 1.00 95.88 98 LYS A C 1
ATOM 774 O O . LYS A 1 98 ? -2.623 -6.982 18.249 1.00 95.88 98 LYS A O 1
ATOM 779 N N . MET A 1 99 ? -2.033 -5.129 17.113 1.00 93.75 99 MET A N 1
ATOM 780 C CA . MET A 1 99 ? -0.689 -5.594 16.773 1.00 93.75 99 MET A CA 1
ATOM 781 C C . MET A 1 99 ? 0.201 -5.681 18.030 1.00 93.75 99 MET A C 1
ATOM 783 O O . MET A 1 99 ? 0.017 -4.913 18.983 1.00 93.75 99 MET A O 1
ATOM 787 N N . PRO A 1 100 ? 1.170 -6.613 18.073 1.00 94.69 100 PRO A N 1
ATOM 788 C CA . PRO A 1 100 ? 2.149 -6.677 19.153 1.00 94.69 100 PRO A CA 1
ATOM 789 C C . PRO A 1 100 ? 3.121 -5.487 19.099 1.00 94.69 100 PRO A C 1
ATOM 791 O O . PRO A 1 100 ? 3.290 -4.839 18.070 1.00 94.69 100 PRO A O 1
ATOM 794 N N . GLU A 1 101 ? 3.797 -5.198 20.212 1.00 95.19 101 GLU A N 1
ATOM 795 C CA . GLU A 1 101 ? 4.950 -4.288 20.182 1.00 95.19 101 GLU A CA 1
ATOM 796 C C . GLU A 1 101 ? 6.196 -5.022 19.654 1.00 95.19 101 GLU A C 1
ATOM 798 O O . GLU A 1 101 ? 6.392 -6.190 20.006 1.00 95.19 101 GLU A O 1
ATOM 803 N N . PRO A 1 102 ? 7.073 -4.354 18.878 1.00 95.19 102 PRO A N 1
ATOM 804 C CA . PRO A 1 102 ? 7.056 -2.922 18.539 1.00 95.19 102 PRO A CA 1
ATOM 805 C C . PRO A 1 102 ? 6.204 -2.553 17.307 1.00 95.19 102 PRO A C 1
ATOM 807 O O . PRO A 1 102 ? 6.067 -1.365 16.997 1.00 95.19 102 PRO A O 1
ATOM 810 N N . ASP A 1 103 ? 5.643 -3.541 16.607 1.00 93.50 103 ASP A N 1
ATOM 811 C CA . ASP A 1 103 ? 4.985 -3.372 15.303 1.00 93.50 103 ASP A CA 1
ATOM 812 C C . ASP A 1 103 ? 3.799 -2.411 15.368 1.00 93.50 103 ASP A C 1
ATOM 814 O O . ASP A 1 103 ? 3.669 -1.536 14.517 1.00 93.50 103 ASP A O 1
ATOM 818 N N . ARG A 1 104 ? 3.005 -2.460 16.442 1.00 95.81 104 ARG A N 1
ATOM 819 C CA . ARG A 1 104 ? 1.927 -1.496 16.693 1.00 95.81 104 ARG A CA 1
ATOM 820 C C . ARG A 1 104 ? 2.414 -0.052 16.678 1.00 95.81 104 ARG A C 1
ATOM 822 O O . ARG A 1 104 ? 1.795 0.803 16.046 1.00 95.81 104 ARG A O 1
ATOM 829 N N . THR A 1 105 ? 3.496 0.251 17.394 1.00 96.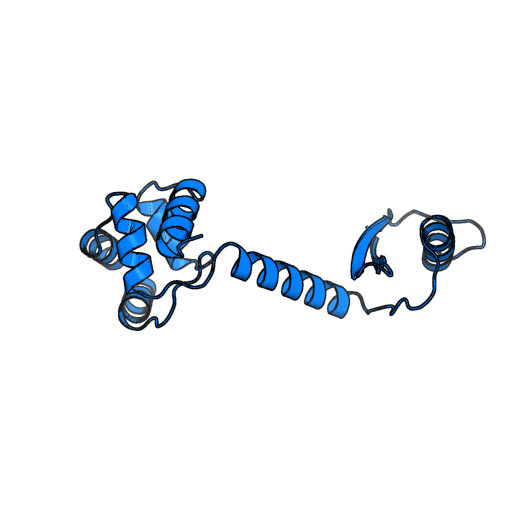56 105 THR A N 1
ATOM 830 C CA . THR A 1 105 ? 4.031 1.617 17.455 1.00 96.56 105 THR A CA 1
ATOM 831 C C . THR A 1 105 ? 4.537 2.059 16.082 1.00 96.56 105 THR A C 1
ATOM 833 O O . THR A 1 105 ? 4.261 3.182 15.657 1.00 96.56 105 THR A O 1
ATOM 836 N N . ILE A 1 106 ? 5.223 1.170 15.360 1.00 94.19 106 ILE A N 1
ATOM 837 C CA . ILE A 1 106 ? 5.716 1.433 14.001 1.00 94.19 106 ILE A CA 1
ATOM 838 C C . ILE A 1 106 ? 4.545 1.690 13.046 1.00 94.19 106 ILE A C 1
ATOM 840 O O . ILE A 1 106 ? 4.533 2.712 12.359 1.00 94.19 106 ILE A O 1
ATOM 844 N N . ALA A 1 107 ? 3.535 0.820 13.055 1.00 94.62 107 ALA A N 1
ATOM 845 C CA . ALA A 1 107 ? 2.340 0.928 12.232 1.00 94.62 107 ALA A CA 1
ATOM 846 C C . ALA A 1 107 ? 1.576 2.225 12.515 1.00 94.62 107 ALA A C 1
ATOM 848 O O . ALA A 1 107 ? 1.209 2.922 11.576 1.00 94.62 107 ALA A O 1
ATOM 849 N N . LYS A 1 108 ? 1.417 2.629 13.784 1.00 96.00 108 LYS A N 1
ATOM 850 C CA . LYS A 1 108 ? 0.809 3.925 14.146 1.00 96.00 108 LYS A CA 1
ATOM 851 C C . LYS A 1 108 ? 1.581 5.113 13.584 1.00 96.00 108 LYS A C 1
ATOM 853 O O . LYS A 1 108 ? 0.976 6.037 13.037 1.00 96.00 108 LYS A O 1
ATOM 858 N N . ILE A 1 109 ? 2.909 5.119 13.721 1.00 94.25 109 ILE A N 1
ATOM 859 C CA . ILE A 1 109 ? 3.751 6.203 13.193 1.00 94.25 109 ILE A CA 1
ATOM 860 C C . ILE A 1 109 ? 3.618 6.261 11.674 1.00 94.25 109 ILE A C 1
ATOM 862 O O . ILE A 1 109 ? 3.378 7.332 11.120 1.00 94.25 109 ILE A O 1
ATOM 866 N N . TYR A 1 110 ? 3.735 5.115 11.009 1.00 93.88 110 TYR A N 1
ATOM 867 C CA . TYR A 1 110 ? 3.623 5.026 9.564 1.00 93.88 110 TYR A CA 1
ATOM 868 C C . TYR A 1 110 ? 2.243 5.473 9.074 1.00 93.88 110 TYR A C 1
ATOM 870 O O . TYR A 1 110 ? 2.146 6.398 8.275 1.00 93.88 110 TYR A O 1
ATOM 878 N N . TRP A 1 111 ? 1.172 4.909 9.627 1.00 92.69 111 TRP A N 1
ATOM 879 C CA . TRP A 1 111 ? -0.209 5.212 9.262 1.00 92.69 111 TRP A CA 1
ATOM 880 C C . TRP A 1 111 ? -0.567 6.700 9.405 1.00 92.69 111 TRP A C 1
ATOM 882 O O . TRP A 1 111 ? -1.315 7.249 8.594 1.00 92.69 111 TRP A O 1
ATOM 892 N N . THR A 1 112 ? 0.006 7.380 10.402 1.00 92.00 112 THR A N 1
ATOM 893 C CA . THR A 1 112 ? -0.233 8.812 10.652 1.00 92.00 112 THR A CA 1
ATOM 894 C C . THR A 1 112 ? 0.704 9.743 9.884 1.00 92.00 112 THR A C 1
ATOM 896 O O . THR A 1 112 ? 0.312 10.865 9.561 1.00 92.00 112 THR A O 1
ATOM 899 N N . SER A 1 113 ? 1.932 9.308 9.592 1.00 92.12 113 SER A N 1
ATOM 900 C CA . SER A 1 113 ? 2.994 10.172 9.052 1.00 92.12 113 SER A CA 1
ATOM 901 C C . SER A 1 113 ? 3.332 9.896 7.585 1.00 92.12 113 SER A C 1
ATOM 903 O O . SER A 1 113 ? 4.065 10.681 6.972 1.00 92.12 113 SER A O 1
ATOM 905 N N . ALA A 1 114 ? 2.826 8.803 7.006 1.00 93.50 114 ALA A N 1
ATOM 906 C CA . ALA A 1 114 ? 3.064 8.447 5.616 1.00 93.50 114 ALA A CA 1
ATOM 907 C C . ALA A 1 114 ? 2.580 9.564 4.686 1.00 93.50 114 ALA A C 1
ATOM 909 O O . ALA A 1 114 ? 1.444 10.032 4.751 1.00 93.50 114 ALA A O 1
ATOM 910 N N . ARG A 1 115 ? 3.459 9.994 3.777 1.00 94.88 115 ARG A N 1
ATOM 911 C CA . ARG A 1 115 ? 3.101 10.952 2.716 1.00 94.88 115 ARG A CA 1
ATOM 912 C C . ARG A 1 115 ? 2.491 10.262 1.505 1.00 94.88 115 ARG A C 1
ATOM 914 O O . ARG A 1 115 ? 1.762 10.893 0.741 1.00 94.88 115 ARG A O 1
ATOM 921 N N . LYS A 1 116 ? 2.844 8.993 1.317 1.00 95.81 116 LYS A N 1
ATOM 922 C CA . LYS A 1 116 ? 2.414 8.128 0.231 1.00 95.81 116 LYS A CA 1
ATOM 923 C C . LYS A 1 116 ? 2.308 6.701 0.747 1.00 95.81 116 LYS A C 1
ATOM 925 O O . LYS A 1 116 ? 3.150 6.299 1.541 1.00 95.81 116 LYS A O 1
ATOM 930 N N . PHE A 1 117 ? 1.314 5.980 0.252 1.00 95.19 117 PHE A N 1
ATOM 931 C CA . PHE A 1 117 ? 1.183 4.539 0.414 1.00 95.19 117 PHE A CA 1
ATOM 932 C C . PHE A 1 117 ? 1.576 3.855 -0.893 1.00 95.19 117 PHE A C 1
ATOM 934 O O . PHE A 1 117 ? 1.238 4.341 -1.978 1.00 95.19 117 PHE A O 1
ATOM 941 N N . LEU A 1 118 ? 2.307 2.749 -0.782 1.00 94.31 118 LEU A N 1
ATOM 942 C CA . LEU A 1 118 ? 2.689 1.891 -1.902 1.00 94.31 118 LEU A CA 1
ATOM 943 C C . LEU A 1 118 ? 1.839 0.628 -1.864 1.00 94.31 118 LEU A C 1
ATOM 945 O O . LEU A 1 118 ? 1.546 0.132 -0.782 1.00 94.31 118 LEU A O 1
ATOM 949 N N . ARG A 1 119 ? 1.443 0.107 -3.028 1.00 94.50 119 ARG A N 1
ATOM 950 C CA . ARG A 1 119 ? 0.597 -1.091 -3.088 1.00 94.50 119 ARG A CA 1
ATOM 951 C C . ARG A 1 119 ? 1.271 -2.306 -2.456 1.00 94.50 119 ARG A C 1
ATOM 953 O O . ARG A 1 119 ? 0.598 -3.120 -1.829 1.00 94.50 119 ARG A O 1
ATOM 960 N N . ASP A 1 120 ? 2.586 -2.364 -2.577 1.00 90.44 120 ASP A N 1
ATOM 961 C CA . ASP A 1 120 ? 3.424 -3.492 -2.175 1.00 90.44 120 ASP A CA 1
ATOM 962 C C . ASP A 1 120 ? 3.917 -3.344 -0.723 1.00 90.44 120 ASP A C 1
ATOM 964 O O . ASP A 1 120 ? 4.892 -3.970 -0.313 1.00 90.44 120 ASP A O 1
ATOM 968 N N . ASP A 1 121 ? 3.294 -2.450 0.051 1.00 91.44 121 ASP A N 1
ATOM 969 C CA . ASP A 1 121 ? 3.647 -2.219 1.444 1.00 91.44 121 ASP A CA 1
ATOM 970 C C . ASP A 1 121 ? 3.233 -3.413 2.324 1.00 91.44 121 ASP A C 1
ATOM 972 O O . ASP A 1 121 ? 2.040 -3.744 2.371 1.00 91.44 121 ASP A O 1
ATOM 976 N N . PRO A 1 122 ? 4.171 -4.021 3.077 1.00 90.81 122 PRO A N 1
ATOM 977 C CA . PRO A 1 122 ? 3.874 -5.148 3.956 1.00 90.81 122 PRO A CA 1
ATOM 978 C C . PRO A 1 122 ? 2.758 -4.869 4.968 1.00 90.81 122 PRO A C 1
ATOM 980 O O . PRO A 1 122 ? 1.963 -5.759 5.261 1.00 90.81 122 PRO A O 1
ATOM 983 N N . LEU A 1 123 ? 2.657 -3.636 5.479 1.00 90.88 123 LEU A N 1
ATOM 984 C CA . LEU A 1 123 ? 1.618 -3.278 6.442 1.00 90.88 123 LEU A CA 1
ATOM 985 C C . LEU A 1 123 ? 0.226 -3.331 5.801 1.00 90.88 123 LEU A C 1
ATOM 987 O O . LEU A 1 123 ? -0.745 -3.738 6.437 1.00 90.88 123 LEU A O 1
ATOM 991 N N . ILE A 1 124 ? 0.115 -2.916 4.539 1.00 92.88 124 ILE A N 1
ATOM 992 C CA . ILE A 1 124 ? -1.157 -2.939 3.813 1.00 92.88 124 ILE A CA 1
ATOM 993 C C . ILE A 1 124 ? -1.578 -4.378 3.539 1.00 92.88 124 ILE A C 1
ATOM 995 O O . ILE A 1 124 ? -2.752 -4.703 3.711 1.00 92.88 124 ILE A O 1
ATOM 999 N N . GLU A 1 125 ? -0.638 -5.237 3.146 1.00 91.88 125 GLU A N 1
ATOM 1000 C CA . GLU A 1 125 ? -0.904 -6.660 2.935 1.00 91.88 125 GLU A CA 1
ATOM 1001 C C . GLU A 1 125 ? -1.359 -7.346 4.232 1.00 91.88 125 GLU A C 1
ATOM 1003 O O . GLU A 1 125 ? -2.361 -8.065 4.233 1.00 91.88 125 GLU A O 1
ATOM 1008 N N . GLU A 1 126 ? -0.695 -7.059 5.355 1.00 91.19 126 GLU A N 1
ATOM 1009 C CA . GLU A 1 126 ? -1.072 -7.580 6.670 1.00 91.19 126 GLU A CA 1
ATOM 1010 C C . GLU A 1 126 ? -2.476 -7.119 7.094 1.00 91.19 126 GLU A C 1
ATOM 1012 O O . GLU A 1 126 ? -3.319 -7.941 7.467 1.00 91.19 126 GLU A O 1
ATOM 1017 N N . ILE A 1 127 ? -2.767 -5.817 6.991 1.00 91.38 127 ILE A N 1
ATOM 1018 C CA . ILE A 1 127 ? -4.085 -5.266 7.337 1.00 91.38 127 ILE A CA 1
ATOM 1019 C C . ILE A 1 127 ? -5.168 -5.865 6.432 1.00 91.38 127 ILE A C 1
ATOM 1021 O O . ILE A 1 127 ? -6.212 -6.292 6.929 1.00 91.38 127 ILE A O 1
ATOM 1025 N N . ALA A 1 128 ? -4.924 -5.956 5.122 1.00 92.12 128 ALA A N 1
ATOM 1026 C CA . ALA A 1 128 ? -5.859 -6.560 4.178 1.00 92.12 128 ALA A CA 1
ATOM 1027 C C . ALA A 1 128 ? -6.163 -8.022 4.538 1.00 92.12 128 ALA A C 1
ATOM 1029 O O . ALA A 1 128 ? -7.335 -8.408 4.583 1.00 92.12 128 ALA A O 1
ATOM 1030 N N . ALA A 1 129 ? -5.137 -8.810 4.876 1.00 91.62 129 ALA A N 1
ATOM 1031 C CA . ALA A 1 129 ? -5.295 -10.199 5.291 1.00 91.62 129 ALA A CA 1
ATOM 1032 C C . ALA A 1 129 ? -6.131 -10.330 6.576 1.00 91.62 129 ALA A C 1
ATOM 1034 O O . ALA A 1 129 ? -7.043 -11.158 6.635 1.00 91.62 129 ALA A O 1
ATOM 1035 N N . ILE A 1 130 ? -5.891 -9.477 7.581 1.00 92.12 130 ILE A N 1
ATOM 1036 C CA . ILE A 1 130 ? -6.677 -9.444 8.829 1.00 92.12 130 ILE A CA 1
ATOM 1037 C C . ILE A 1 130 ? -8.145 -9.090 8.553 1.00 92.12 130 ILE A C 1
ATOM 1039 O O . ILE A 1 130 ? -9.050 -9.644 9.181 1.00 92.12 130 ILE A O 1
ATOM 1043 N N . MET A 1 131 ? -8.400 -8.199 7.592 1.00 91.62 131 MET A N 1
ATOM 1044 C CA . MET A 1 131 ? -9.752 -7.820 7.164 1.00 91.62 131 MET A CA 1
ATOM 1045 C C . MET A 1 131 ? -10.414 -8.840 6.228 1.00 91.62 131 MET A C 1
ATOM 1047 O O . MET A 1 131 ? -11.555 -8.628 5.810 1.00 91.62 131 MET A O 1
ATOM 1051 N N . GLY A 1 132 ? -9.726 -9.938 5.897 1.00 94.06 132 GLY A N 1
ATOM 1052 C CA . GLY A 1 132 ? -10.220 -10.962 4.981 1.00 94.06 132 GLY A CA 1
ATOM 1053 C C . GLY A 1 132 ? -10.366 -10.467 3.543 1.00 94.06 132 GLY A C 1
ATOM 1054 O O . GLY A 1 132 ? -11.230 -10.962 2.821 1.00 94.06 132 GLY A O 1
ATOM 1055 N N . LYS A 1 133 ? -9.567 -9.472 3.140 1.00 94.94 133 LYS A N 1
ATOM 1056 C CA . LYS A 1 133 ? -9.525 -8.953 1.773 1.00 94.94 133 LYS A CA 1
ATOM 1057 C C . LYS A 1 133 ? -8.473 -9.673 0.951 1.00 94.94 133 LYS A C 1
ATOM 1059 O O . LYS A 1 133 ? -7.374 -9.962 1.416 1.00 94.94 133 LYS A O 1
ATOM 1064 N N . THR A 1 134 ? -8.826 -9.942 -0.293 1.00 95.12 134 THR A N 1
ATOM 1065 C CA . THR A 1 134 ? -7.924 -10.511 -1.291 1.00 95.12 134 THR A CA 1
ATOM 1066 C C . THR A 1 134 ? -7.074 -9.424 -1.945 1.00 95.12 134 THR A C 1
ATOM 1068 O O . THR A 1 134 ? -7.459 -8.255 -1.986 1.00 95.12 134 THR A O 1
ATOM 1071 N N . SER A 1 135 ? -5.929 -9.816 -2.513 1.00 92.88 135 SER A N 1
ATOM 1072 C CA . SER A 1 135 ? -5.073 -8.905 -3.286 1.00 92.88 135 SER A CA 1
ATOM 1073 C C . SER A 1 135 ? -5.847 -8.218 -4.418 1.00 92.88 135 SER A C 1
ATOM 1075 O O . SER A 1 135 ? -5.706 -7.015 -4.608 1.00 92.88 135 SER A O 1
ATOM 1077 N N . ASP A 1 136 ? -6.725 -8.952 -5.109 1.00 94.44 136 ASP A N 1
ATOM 1078 C CA . ASP A 1 136 ? -7.521 -8.425 -6.224 1.00 94.44 136 ASP A CA 1
ATOM 1079 C C . ASP A 1 136 ? -8.523 -7.346 -5.781 1.00 94.44 136 ASP A C 1
ATOM 1081 O O . ASP A 1 136 ? -8.742 -6.364 -6.495 1.00 94.44 136 ASP A O 1
ATOM 1085 N N . GLU A 1 137 ? -9.122 -7.489 -4.593 1.00 96.19 137 GLU A N 1
ATOM 1086 C CA . GLU A 1 137 ? -10.009 -6.466 -4.023 1.00 96.19 137 GLU A CA 1
ATOM 1087 C C . GLU A 1 137 ? -9.240 -5.190 -3.673 1.00 96.19 137 GLU A C 1
ATOM 1089 O O . GLU A 1 137 ? -9.705 -4.087 -3.972 1.00 96.19 137 GLU A O 1
ATOM 1094 N N . ILE A 1 138 ? -8.052 -5.328 -3.076 1.00 96.50 138 ILE A N 1
ATOM 1095 C CA . ILE A 1 138 ? -7.188 -4.184 -2.768 1.00 96.50 138 ILE A CA 1
ATOM 1096 C C . ILE A 1 138 ? -6.722 -3.509 -4.060 1.00 96.50 138 ILE A C 1
ATOM 1098 O O . ILE A 1 138 ? -6.777 -2.286 -4.147 1.00 96.50 138 ILE A O 1
ATOM 1102 N N . ASP A 1 139 ? -6.345 -4.274 -5.086 1.00 96.00 139 ASP A N 1
ATOM 1103 C CA . ASP A 1 139 ? -5.955 -3.753 -6.402 1.00 96.00 139 ASP A CA 1
ATOM 1104 C C . ASP A 1 139 ? -7.080 -2.956 -7.061 1.00 96.00 139 ASP A C 1
ATOM 1106 O O . ASP A 1 139 ? -6.840 -1.894 -7.637 1.00 96.00 139 ASP A O 1
ATOM 1110 N N . ALA A 1 140 ? -8.316 -3.458 -6.990 1.00 95.75 140 ALA A N 1
ATOM 1111 C CA . ALA A 1 140 ? -9.482 -2.766 -7.525 1.00 95.75 140 ALA A CA 1
ATOM 1112 C C . ALA A 1 140 ? -9.737 -1.439 -6.792 1.00 95.75 140 ALA A C 1
ATOM 1114 O O . ALA A 1 140 ? -9.961 -0.412 -7.437 1.00 95.75 140 ALA A O 1
ATOM 1115 N N . ALA A 1 141 ? -9.640 -1.437 -5.460 1.00 96.12 141 ALA A N 1
ATOM 1116 C CA . ALA A 1 141 ? -9.758 -0.225 -4.652 1.00 96.12 141 ALA A CA 1
ATOM 1117 C C . ALA A 1 141 ? -8.622 0.772 -4.927 1.00 96.12 141 ALA A C 1
ATOM 1119 O O . ALA A 1 141 ? -8.848 1.983 -4.954 1.00 96.12 141 ALA A O 1
ATOM 1120 N N . TRP A 1 142 ? -7.413 0.265 -5.173 1.00 96.75 142 TRP A N 1
ATOM 1121 C CA . TRP A 1 142 ? -6.245 1.071 -5.510 1.00 96.75 142 TRP A CA 1
ATOM 1122 C C . TRP A 1 142 ? -6.440 1.807 -6.830 1.00 96.75 142 TRP A C 1
ATOM 1124 O O . TRP A 1 142 ? -6.286 3.023 -6.876 1.00 96.75 142 TRP A O 1
ATOM 1134 N N . ARG A 1 143 ? -6.848 1.074 -7.873 1.00 95.31 143 ARG A N 1
ATOM 1135 C CA . ARG A 1 143 ? -7.142 1.602 -9.213 1.00 95.31 143 ARG A CA 1
ATOM 1136 C C . ARG A 1 143 ? -8.239 2.663 -9.186 1.00 95.31 143 ARG A C 1
ATOM 1138 O O . ARG A 1 143 ? -8.086 3.747 -9.750 1.00 95.31 143 ARG A O 1
ATOM 1145 N N . TYR A 1 144 ? -9.309 2.392 -8.435 1.00 94.69 144 TYR A N 1
ATOM 1146 C CA . TYR A 1 144 ? -10.367 3.371 -8.199 1.00 94.69 144 TYR A CA 1
ATOM 1147 C C . TYR A 1 144 ? -9.818 4.666 -7.580 1.00 94.69 144 TYR A C 1
ATOM 1149 O O . TYR A 1 144 ? -10.130 5.758 -8.054 1.00 94.69 144 TYR A O 1
ATOM 1157 N N . ALA A 1 145 ? -8.980 4.555 -6.547 1.00 95.62 145 ALA A N 1
ATOM 1158 C CA . ALA A 1 145 ? -8.404 5.704 -5.855 1.00 95.62 145 ALA A CA 1
ATOM 1159 C C . ALA A 1 145 ? -7.374 6.476 -6.691 1.00 95.62 145 ALA A C 1
ATOM 1161 O O . ALA A 1 145 ? -7.281 7.696 -6.561 1.00 95.62 145 ALA A O 1
ATOM 1162 N N . SER A 1 146 ? -6.611 5.799 -7.552 1.00 93.25 146 SER A N 1
ATOM 1163 C CA . SER A 1 146 ? -5.656 6.448 -8.456 1.00 93.25 146 SER A CA 1
ATOM 1164 C C . SER A 1 146 ? -6.301 7.067 -9.693 1.00 93.25 146 SER A C 1
ATOM 1166 O O . SER A 1 146 ? -5.638 7.828 -10.396 1.00 93.25 146 SER A O 1
ATOM 1168 N N . GLY A 1 147 ? -7.575 6.767 -9.965 1.00 86.50 147 GLY A N 1
ATOM 1169 C CA . GLY A 1 147 ? -8.274 7.237 -11.161 1.00 86.50 147 GLY A CA 1
ATOM 1170 C C . GLY A 1 147 ? -7.807 6.552 -12.449 1.00 86.50 147 GLY A C 1
ATOM 1171 O O . GLY A 1 147 ? -7.879 7.161 -13.517 1.00 86.50 147 GLY A O 1
ATOM 1172 N N . THR A 1 148 ? -7.308 5.318 -12.342 1.00 64.25 148 THR A N 1
ATOM 1173 C CA . THR A 1 148 ? -6.789 4.481 -13.443 1.00 64.25 148 THR A CA 1
ATOM 1174 C C . THR A 1 148 ? -7.636 3.234 -13.610 1.00 64.25 148 THR A C 1
ATOM 1176 O O . THR A 1 148 ? -8.059 2.945 -14.747 1.00 64.25 148 THR A O 1
#

Sequence (148 aa):
MKVYAWTGPDGRMVTATIPENFRVPGESATDYLRRMAARVVPVADYEILELDEANERVRAEEQAHALVQFPPLTPIDFKLGMLTLNITPDQIDDIIEKMPEPDRTIAKIYWTSARKFLRDDPLIEEIAAIMGKTSDEIDAAWRYASGT

Radius of gyration: 22.77 Å; chains: 1; bounding box: 51×41×56 Å

Organism: NCBI:txid1028800

Foldseek 3Di:
DDKAWKAAPVRDIDIDDDDPPDDDVPDDPVRVVVVVVCVVGPPDDIDGDDPVVVVVVVVVVVVVVLCVLQPWFALVLLQQLVVVVVDHPVLLLVVLVPDDPPSSVVCVCCNVPPRTDGLPDPSVVVSCVVVVHDSVSSSNSRCVSVVD